Protein AF-A0A3C0GJ95-F1 (afdb_monomer)

Solvent-accessible surface area (backbone atoms only — not comparable to full-atom values): 3841 Å² total; per-residue (Å²): 127,82,83,78,73,71,54,42,80,77,67,58,85,59,85,96,52,57,79,92,46,38,68,61,52,27,51,52,55,42,49,54,54,47,48,55,62,72,50,57,88,53,61,73,81,52,32,75,38,60,55,92,85,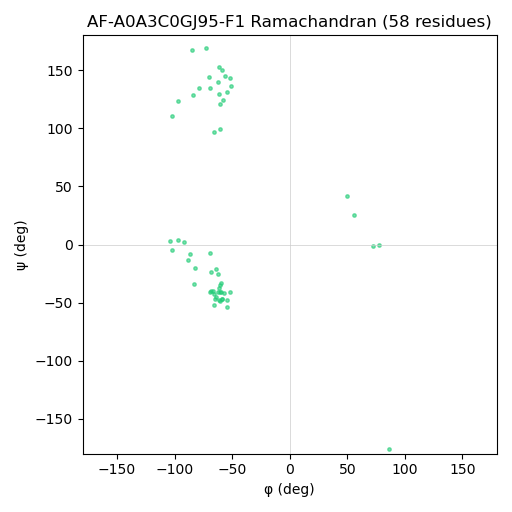41,79,21,63,72,74,109

Secondary structure (DSSP, 8-state):
----PPPGGGS-PPTTS-GGGHHHHHHHHHHHHHHHHHTTT--HHHHT--STTSPPGGG-

Nearest PDB structures (foldseek):
  2ou6-assembly1_A-2  TM=6.967E-01  e=2.474E+00  Deinococcus radiodurans

Sequence (60 aa):
MENEEYEFWLSGPIDGVPDLLQPAAHALLQSERELKKYTADFPKELFWAKTAGRASVGFH

pLDDT: mean 92.62, std 11.05, range [43.38, 98.5]

Mean predicted aligned error: 4.46 Å

Structure (mmCIF, N/CA/C/O backbone):
data_AF-A0A3C0GJ95-F1
#
_entry.id   AF-A0A3C0GJ95-F1
#
loop_
_atom_site.group_PDB
_atom_site.id
_atom_site.type_symbol
_atom_site.label_atom_id
_atom_site.label_alt_id
_atom_site.label_comp_id
_atom_site.label_asym_id
_atom_site.label_entity_id
_atom_site.label_seq_id
_atom_site.pdbx_PDB_ins_code
_atom_site.Cartn_x
_atom_site.Cartn_y
_atom_site.Cartn_z
_atom_site.occupancy
_atom_site.B_iso_or_equiv
_atom_site.auth_seq_id
_atom_site.auth_comp_id
_atom_site.auth_asym_id
_atom_site.auth_atom_id
_atom_site.pdbx_PDB_model_num
ATOM 1 N N . MET A 1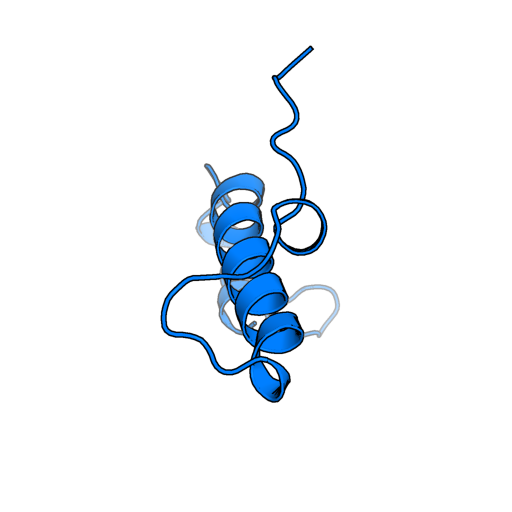 1 ? 10.521 20.870 2.338 1.00 43.38 1 MET A N 1
ATOM 2 C CA . MET A 1 1 ? 10.103 19.566 2.878 1.00 43.38 1 MET A CA 1
ATOM 3 C C . MET A 1 1 ? 8.690 19.383 2.379 1.00 43.38 1 MET A C 1
ATOM 5 O O . MET A 1 1 ? 7.888 20.273 2.634 1.00 43.38 1 MET A O 1
ATOM 9 N N . GLU A 1 2 ? 8.433 18.375 1.544 1.00 49.16 2 GLU A N 1
ATOM 10 C CA . GLU A 1 2 ? 7.049 18.010 1.214 1.00 49.16 2 GLU A CA 1
ATOM 11 C C . GLU A 1 2 ? 6.286 17.856 2.532 1.00 49.16 2 GLU A C 1
ATOM 13 O O . GLU A 1 2 ? 6.842 17.330 3.495 1.00 49.16 2 GLU A O 1
ATOM 18 N N . ASN A 1 3 ? 5.065 18.385 2.608 1.00 55.91 3 ASN A N 1
ATOM 19 C CA . ASN A 1 3 ? 4.195 18.118 3.745 1.00 55.91 3 ASN A CA 1
ATOM 20 C C . ASN A 1 3 ? 3.959 16.604 3.766 1.00 55.91 3 ASN A C 1
ATOM 22 O O . ASN A 1 3 ? 3.170 16.106 2.965 1.00 55.91 3 ASN A O 1
ATOM 26 N N . GLU A 1 4 ? 4.683 15.873 4.613 1.00 64.00 4 GLU A N 1
ATOM 27 C CA . GLU A 1 4 ? 4.436 14.453 4.834 1.00 64.00 4 GLU A CA 1
ATOM 28 C C . GLU A 1 4 ? 3.062 14.335 5.487 1.00 64.00 4 GLU A C 1
ATOM 30 O O . GLU A 1 4 ? 2.889 14.565 6.684 1.00 64.00 4 GLU A O 1
ATOM 35 N N . GLU A 1 5 ? 2.051 14.063 4.660 1.00 83.12 5 GLU A N 1
ATOM 36 C CA . GLU A 1 5 ? 0.742 13.664 5.150 1.00 83.12 5 GLU A CA 1
ATOM 37 C C . GLU A 1 5 ? 0.923 12.457 6.066 1.00 83.12 5 GLU A C 1
ATOM 39 O O . GLU A 1 5 ? 1.597 11.490 5.703 1.00 83.12 5 GLU A O 1
ATOM 44 N N . TYR A 1 6 ? 0.305 12.512 7.247 1.00 92.69 6 TYR A N 1
ATOM 45 C CA . TYR A 1 6 ? 0.316 11.397 8.181 1.00 92.69 6 TYR A CA 1
ATOM 46 C C . TYR A 1 6 ? -0.124 10.102 7.489 1.00 92.69 6 TYR A C 1
ATOM 48 O O . TYR A 1 6 ? -1.027 10.091 6.639 1.00 92.69 6 TYR A O 1
ATOM 56 N N . GLU A 1 7 ? 0.506 8.996 7.882 1.00 95.12 7 GLU A N 1
ATOM 57 C CA . GLU A 1 7 ? 0.035 7.669 7.506 1.00 95.12 7 GLU A CA 1
ATOM 58 C C . GLU A 1 7 ? -1.403 7.470 8.005 1.00 95.12 7 GLU A C 1
ATOM 60 O O . GLU A 1 7 ? -1.820 8.032 9.026 1.00 95.12 7 GLU A O 1
ATOM 65 N N . PHE A 1 8 ? -2.188 6.666 7.288 1.00 96.19 8 PHE A N 1
ATOM 66 C CA . PHE A 1 8 ? -3.615 6.524 7.599 1.00 96.19 8 PHE A CA 1
ATOM 67 C C . PHE A 1 8 ? -3.877 6.011 9.023 1.00 96.19 8 PHE A C 1
ATOM 69 O O . PHE A 1 8 ? -4.825 6.464 9.658 1.00 96.19 8 PHE A O 1
ATOM 76 N N . TRP A 1 9 ? -3.006 5.159 9.573 1.00 95.69 9 TRP A N 1
ATOM 77 C CA . TRP A 1 9 ? -3.146 4.670 10.952 1.00 95.69 9 TRP A CA 1
ATOM 78 C C . TRP A 1 9 ? -2.915 5.757 12.021 1.00 95.69 9 TRP A C 1
ATOM 80 O O . TRP A 1 9 ? -3.438 5.641 13.128 1.00 95.69 9 TRP A O 1
ATOM 90 N N . LEU A 1 10 ? -2.183 6.831 11.695 1.00 96.19 10 LEU A N 1
ATOM 91 C CA . LEU A 1 10 ? -1.992 8.010 12.555 1.00 96.19 10 LEU A CA 1
ATOM 92 C C . LEU A 1 10 ? -3.110 9.051 12.391 1.00 96.19 10 LEU A C 1
ATOM 94 O O . LEU A 1 10 ? -3.171 10.013 13.153 1.00 96.19 10 LEU A O 1
ATOM 98 N N . SER A 1 11 ? -3.993 8.867 11.407 1.00 93.38 11 SER A N 1
ATOM 99 C CA . SER A 1 11 ? -5.020 9.845 11.023 1.00 93.38 11 SER A CA 1
ATOM 100 C C . SER A 1 11 ? -6.364 9.645 11.741 1.00 93.38 11 SER A C 1
ATOM 102 O O . SER A 1 11 ? -7.306 10.399 11.503 1.00 93.38 11 SER A O 1
ATOM 104 N N . GLY A 1 12 ? -6.455 8.663 12.643 1.00 94.75 12 GLY A N 1
ATOM 105 C CA . GLY A 1 12 ? -7.678 8.336 13.380 1.00 94.75 12 GLY A CA 1
ATOM 106 C C . GLY A 1 12 ? -8.615 7.372 12.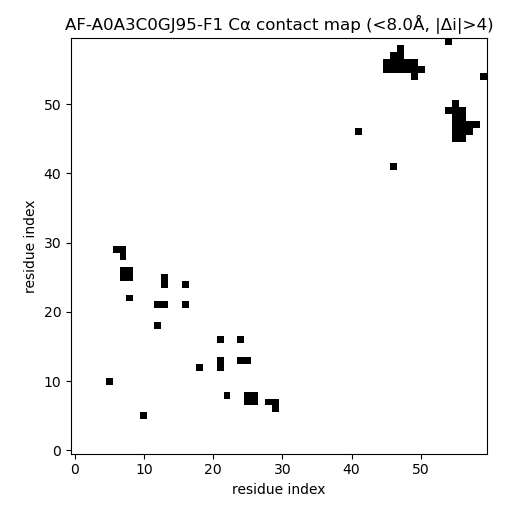635 1.00 94.75 12 GLY A C 1
ATOM 107 O O . GLY A 1 12 ? -8.256 6.831 11.586 1.00 94.75 12 GLY A O 1
ATOM 108 N N . PRO A 1 13 ? -9.802 7.088 13.202 1.00 97.00 13 PRO A N 1
ATOM 109 C CA . PRO A 1 13 ? -10.749 6.142 12.621 1.00 97.00 13 PRO A CA 1
ATOM 110 C C . PRO A 1 13 ? -11.384 6.683 11.335 1.00 97.00 13 PRO A C 1
ATOM 112 O O . PRO A 1 13 ? -11.691 7.869 11.221 1.00 97.00 13 PRO A O 1
ATOM 115 N N . ILE A 1 14 ? -11.622 5.788 10.381 1.00 97.38 14 ILE A N 1
ATOM 116 C CA . ILE A 1 14 ? -12.354 6.071 9.145 1.00 97.38 14 ILE A CA 1
ATOM 117 C C . ILE A 1 14 ? -13.853 5.950 9.424 1.00 97.38 14 ILE A C 1
ATOM 119 O O . ILE A 1 14 ? -14.308 4.932 9.955 1.00 97.38 14 ILE A O 1
ATOM 123 N N . ASP A 1 15 ? -14.613 6.979 9.050 1.00 97.62 15 ASP A N 1
ATOM 124 C CA . ASP A 1 15 ? -16.062 7.005 9.237 1.00 97.62 15 ASP A CA 1
ATOM 125 C C . ASP A 1 15 ? -16.757 5.883 8.449 1.00 97.62 15 ASP A C 1
ATOM 127 O O . ASP A 1 15 ? -16.375 5.547 7.326 1.00 97.62 15 ASP A O 1
ATOM 131 N N . GLY A 1 16 ? -17.766 5.263 9.059 1.00 97.81 16 GLY A N 1
ATOM 132 C CA . GLY A 1 16 ? -18.490 4.127 8.480 1.00 97.81 16 GLY A CA 1
ATOM 133 C C . GLY A 1 16 ? -17.730 2.791 8.438 1.00 97.81 16 GLY A C 1
ATOM 134 O O . GLY A 1 16 ? -18.314 1.791 8.017 1.00 97.81 16 GLY A O 1
ATOM 135 N N . VAL A 1 17 ? -16.471 2.724 8.895 1.00 98.38 17 VAL A N 1
ATOM 136 C CA . VAL A 1 17 ? -15.706 1.468 9.005 1.00 98.38 17 VAL A CA 1
ATOM 137 C C . VAL A 1 17 ? -15.793 0.925 10.439 1.00 98.38 17 VAL A C 1
ATOM 139 O O . VAL A 1 17 ? -15.409 1.624 11.376 1.00 98.38 17 VAL A O 1
ATOM 142 N N . PRO A 1 18 ? -16.258 -0.324 10.651 1.00 98.44 18 PRO A N 1
ATOM 143 C CA . PRO A 1 18 ? -16.254 -0.951 11.973 1.00 98.44 18 PRO A CA 1
ATOM 144 C C . PRO A 1 18 ? -14.857 -0.984 12.600 1.00 98.44 18 PRO A C 1
ATOM 146 O O . PRO A 1 18 ? -13.883 -1.244 11.898 1.00 98.44 18 PRO A O 1
ATOM 149 N N . ASP A 1 19 ? -14.761 -0.834 13.923 1.00 97.69 19 ASP A N 1
ATOM 150 C CA . ASP A 1 19 ? -13.479 -0.780 14.648 1.00 97.69 19 ASP A CA 1
ATOM 151 C C . ASP A 1 19 ? -12.543 -1.954 14.324 1.00 97.69 19 ASP A C 1
ATOM 153 O O . ASP A 1 19 ? -11.348 -1.766 14.102 1.00 97.69 19 ASP A O 1
ATOM 157 N N . LEU A 1 20 ? -13.097 -3.167 14.209 1.00 98.50 20 LEU A N 1
ATOM 158 C CA . LEU A 1 20 ? -12.337 -4.373 13.858 1.00 98.50 20 LEU A CA 1
ATOM 159 C C . LEU A 1 20 ? -11.718 -4.328 12.450 1.00 98.50 20 LEU A C 1
ATOM 161 O O . LEU A 1 20 ? -10.775 -5.067 12.178 1.00 98.50 20 LEU A O 1
ATOM 165 N N . LEU A 1 21 ? -12.242 -3.489 11.556 1.00 98.50 21 LEU A N 1
ATOM 166 C CA . LEU A 1 21 ? -11.785 -3.339 10.174 1.00 98.50 21 LEU A CA 1
ATOM 167 C C . LEU A 1 21 ? -10.916 -2.094 9.957 1.00 98.50 21 LEU A C 1
ATOM 169 O O . LEU A 1 21 ? -10.364 -1.946 8.867 1.00 98.50 21 LEU A O 1
ATOM 173 N N . GLN A 1 22 ? -10.738 -1.237 10.969 1.00 98.31 22 GLN A N 1
ATOM 174 C CA . GLN A 1 22 ? -9.919 -0.023 10.860 1.00 98.31 22 GLN A CA 1
ATOM 175 C C . GLN A 1 22 ? -8.492 -0.315 10.363 1.00 98.31 22 GLN A C 1
ATOM 177 O O . GLN A 1 22 ? -8.094 0.303 9.377 1.00 98.31 22 GLN A O 1
ATOM 182 N N . PRO A 1 23 ? -7.749 -1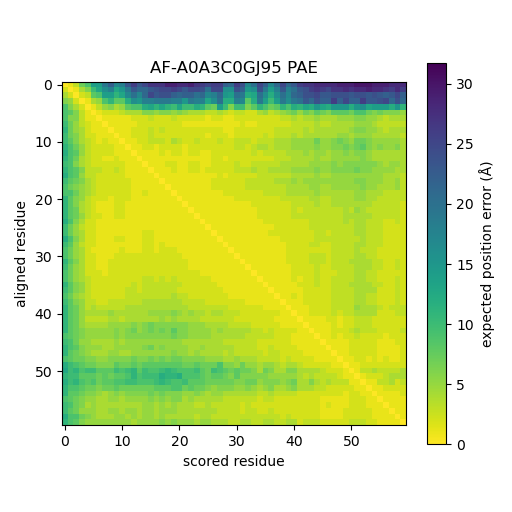.313 10.897 1.00 98.12 23 PRO A N 1
ATOM 183 C CA . PRO A 1 23 ? -6.391 -1.585 10.418 1.00 98.12 23 PRO A CA 1
ATOM 184 C C . PRO A 1 23 ? -6.340 -1.984 8.937 1.00 98.12 23 PRO A C 1
ATOM 186 O O . PRO A 1 23 ? -5.435 -1.575 8.213 1.00 98.12 23 PRO A O 1
ATOM 189 N N . ALA A 1 24 ? -7.325 -2.758 8.468 1.00 98.44 24 ALA A N 1
ATOM 190 C CA . ALA A 1 24 ? -7.410 -3.158 7.067 1.00 98.44 24 ALA A CA 1
ATOM 191 C C . ALA A 1 24 ? -7.755 -1.965 6.163 1.00 98.44 24 ALA A C 1
ATOM 193 O O . ALA A 1 24 ? -7.163 -1.807 5.097 1.00 98.44 24 ALA A O 1
ATOM 194 N N . ALA A 1 25 ? -8.674 -1.103 6.600 1.00 98.44 25 ALA A N 1
ATOM 195 C CA . ALA A 1 25 ? -9.043 0.099 5.866 1.00 98.44 25 ALA A CA 1
ATOM 196 C C . ALA A 1 25 ? -7.876 1.100 5.788 1.00 98.44 25 ALA A C 1
ATOM 198 O O . ALA A 1 25 ? -7.583 1.607 4.706 1.00 98.44 25 ALA A O 1
ATOM 199 N N . HIS A 1 26 ? -7.145 1.314 6.888 1.00 98.31 26 HIS A N 1
ATOM 200 C CA . HIS A 1 26 ? -5.919 2.119 6.892 1.00 98.31 26 HIS A CA 1
ATOM 201 C C . HIS A 1 26 ? -4.867 1.557 5.936 1.00 98.31 26 HIS A C 1
ATOM 203 O O . HIS A 1 26 ? -4.308 2.311 5.144 1.00 98.31 26 HIS A O 1
ATOM 209 N N . ALA A 1 27 ? -4.626 0.242 5.967 1.00 98.19 27 ALA A N 1
ATOM 210 C CA . ALA A 1 27 ? -3.646 -0.405 5.098 1.00 98.19 27 ALA A CA 1
ATOM 211 C C . ALA A 1 27 ? -4.003 -0.274 3.609 1.00 98.19 27 ALA A C 1
ATOM 213 O O . ALA A 1 27 ? -3.122 -0.002 2.795 1.00 98.19 27 ALA A O 1
ATOM 214 N N . LEU A 1 28 ? -5.282 -0.424 3.246 1.00 98.00 28 LEU A N 1
ATOM 215 C CA . LEU A 1 28 ? -5.745 -0.264 1.863 1.00 98.00 28 LEU A CA 1
ATOM 216 C C . LEU A 1 28 ? -5.568 1.171 1.361 1.00 98.00 28 LEU A C 1
ATOM 218 O O . LEU A 1 28 ? -5.036 1.371 0.271 1.00 98.00 28 LEU A O 1
ATOM 222 N N . LEU A 1 29 ? -5.966 2.165 2.159 1.00 97.31 29 LEU A N 1
ATOM 223 C CA . LEU A 1 29 ? -5.832 3.575 1.784 1.00 97.31 29 LEU A CA 1
ATOM 224 C C . LEU A 1 29 ? -4.365 4.012 1.698 1.00 97.31 29 LEU A C 1
ATOM 226 O O . LEU A 1 29 ? -3.987 4.728 0.769 1.00 97.31 29 LEU A O 1
ATOM 230 N N . GLN A 1 30 ? -3.522 3.542 2.623 1.00 97.56 30 GLN A N 1
ATOM 231 C CA . GLN A 1 30 ? -2.079 3.773 2.561 1.00 97.56 30 GLN A CA 1
ATOM 232 C C . GLN A 1 30 ? -1.487 3.151 1.291 1.00 97.56 30 GLN A C 1
ATOM 234 O O . GLN A 1 30 ? -0.791 3.839 0.546 1.00 97.56 30 GLN A O 1
ATOM 239 N N . SER A 1 31 ? -1.837 1.895 0.997 1.00 96.94 31 SER A N 1
ATOM 240 C CA . SER A 1 31 ? -1.374 1.190 -0.203 1.00 96.94 31 SER A CA 1
ATOM 241 C C . SER A 1 31 ? -1.803 1.907 -1.486 1.00 96.94 31 SER A C 1
ATOM 243 O O . SER A 1 31 ? -1.006 2.039 -2.408 1.00 96.94 31 SER A O 1
ATOM 245 N N . GLU A 1 32 ? -3.033 2.425 -1.557 1.00 96.12 32 GLU A N 1
ATOM 246 C CA . GLU A 1 32 ? -3.513 3.189 -2.716 1.00 96.12 32 GLU A CA 1
ATOM 247 C C . GLU A 1 32 ? -2.730 4.500 -2.905 1.00 96.12 32 GLU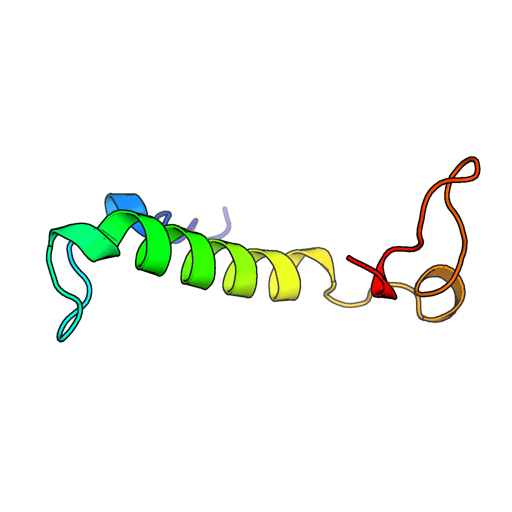 A C 1
ATOM 249 O O . GLU A 1 32 ? -2.333 4.837 -4.027 1.00 96.12 32 GLU A O 1
ATOM 254 N N . ARG A 1 33 ? -2.494 5.246 -1.815 1.00 95.88 33 ARG A N 1
ATOM 255 C CA . ARG A 1 33 ? -1.716 6.496 -1.831 1.00 95.88 33 ARG A CA 1
ATOM 256 C C . ARG A 1 33 ? -0.290 6.237 -2.308 1.00 95.88 33 ARG A C 1
ATOM 258 O O . ARG A 1 33 ? 0.214 6.945 -3.181 1.00 95.88 33 ARG A O 1
ATOM 265 N N . GLU A 1 34 ? 0.351 5.225 -1.743 1.00 95.62 34 GLU A N 1
ATOM 266 C CA . GLU A 1 34 ? 1.724 4.856 -2.067 1.00 95.62 34 GLU A CA 1
ATOM 267 C C . GLU A 1 34 ? 1.851 4.305 -3.478 1.00 95.62 34 GLU A C 1
ATOM 269 O O . GLU A 1 34 ? 2.780 4.693 -4.180 1.00 95.62 34 GLU A O 1
ATOM 274 N N . LEU A 1 35 ? 0.898 3.486 -3.936 1.00 94.88 35 LEU A N 1
ATOM 275 C CA . LEU A 1 35 ? 0.862 3.010 -5.315 1.00 94.88 35 LEU A CA 1
ATOM 276 C C . LEU A 1 35 ? 0.890 4.202 -6.272 1.00 94.88 35 LEU A C 1
ATOM 278 O O . LEU A 1 35 ? 1.801 4.301 -7.084 1.00 94.88 35 LEU A O 1
ATOM 282 N N . LYS A 1 36 ? -0.022 5.170 -6.111 1.00 94.00 36 LYS A N 1
ATOM 283 C CA . LYS A 1 36 ? -0.053 6.382 -6.951 1.00 94.00 36 LYS A CA 1
ATOM 284 C C . LYS A 1 36 ? 1.262 7.163 -6.899 1.00 94.00 36 LYS A C 1
ATOM 286 O O . LYS A 1 36 ? 1.719 7.623 -7.941 1.00 94.00 36 LYS A O 1
ATOM 291 N N . LYS A 1 37 ? 1.867 7.305 -5.714 1.00 94.25 37 LYS A N 1
ATOM 292 C CA . LYS A 1 37 ? 3.141 8.017 -5.521 1.00 94.25 3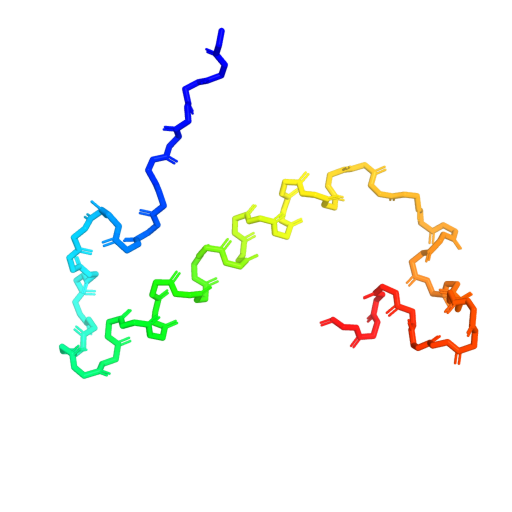7 LYS A CA 1
ATOM 293 C C . LYS A 1 37 ? 4.301 7.311 -6.221 1.00 94.25 37 LYS A C 1
ATOM 295 O O . LYS A 1 37 ? 5.038 7.943 -6.968 1.00 94.25 37 LYS A O 1
ATOM 300 N N . TYR A 1 38 ? 4.480 6.019 -5.973 1.00 93.31 38 TYR A N 1
ATOM 301 C CA . TYR A 1 38 ? 5.641 5.266 -6.446 1.00 93.31 38 TYR A CA 1
ATOM 302 C C . TYR A 1 38 ? 5.510 4.796 -7.891 1.00 93.31 38 TYR A C 1
ATOM 304 O O . TYR A 1 38 ? 6.525 4.525 -8.529 1.00 93.31 38 TYR A O 1
ATOM 312 N N . THR A 1 39 ? 4.289 4.720 -8.424 1.00 93.56 39 THR A N 1
ATOM 313 C CA . THR A 1 39 ? 4.064 4.435 -9.845 1.00 93.56 39 THR A CA 1
ATOM 314 C C . THR A 1 39 ? 3.839 5.690 -10.684 1.00 93.56 39 THR A C 1
ATOM 316 O O . THR A 1 39 ? 3.552 5.565 -11.877 1.00 93.56 39 THR A O 1
ATOM 319 N N . ALA A 1 40 ? 3.949 6.889 -10.101 1.00 95.50 40 ALA A N 1
ATOM 320 C CA . ALA A 1 40 ? 3.966 8.124 -10.875 1.00 95.50 40 ALA A CA 1
ATOM 321 C C . ALA A 1 40 ? 5.135 8.073 -11.869 1.00 95.50 40 ALA A C 1
ATOM 323 O O . ALA A 1 40 ? 6.273 7.803 -11.490 1.00 95.50 40 ALA A O 1
ATOM 324 N N . ASP A 1 41 ? 4.823 8.258 -13.152 1.00 95.88 41 ASP A N 1
ATOM 325 C CA . ASP A 1 41 ? 5.780 8.187 -14.262 1.00 95.88 41 ASP A CA 1
ATOM 326 C C . ASP A 1 41 ? 6.565 6.865 -14.361 1.00 95.88 41 ASP A C 1
ATOM 328 O O . ASP A 1 41 ? 7.655 6.810 -14.936 1.00 95.88 41 ASP A O 1
ATOM 332 N N . PHE A 1 42 ? 5.999 5.765 -13.846 1.00 95.69 42 PHE A N 1
ATOM 333 C CA . PHE A 1 42 ? 6.627 4.452 -13.956 1.00 95.69 42 PHE A CA 1
ATOM 334 C C . PHE A 1 42 ? 6.792 4.039 -15.434 1.00 95.69 42 PHE A C 1
ATOM 336 O O . PHE A 1 42 ? 5.809 4.070 -16.189 1.00 95.69 42 PHE A O 1
ATOM 343 N N . PRO A 1 43 ? 7.994 3.608 -15.871 1.00 96.25 43 PRO A N 1
ATOM 344 C CA . PRO A 1 43 ? 8.237 3.246 -17.264 1.00 96.25 43 PRO A CA 1
ATOM 345 C C . PRO A 1 43 ? 7.337 2.094 -17.725 1.00 96.25 43 PRO A C 1
ATOM 347 O O . PRO A 1 43 ? 7.373 0.988 -17.176 1.00 96.25 43 PRO A O 1
ATOM 350 N N . LYS A 1 44 ? 6.527 2.333 -18.763 1.00 94.44 44 LYS A N 1
ATOM 351 C CA . LYS A 1 44 ? 5.536 1.358 -19.257 1.00 94.44 44 LYS A CA 1
ATOM 352 C C . LYS A 1 44 ? 6.188 0.064 -19.734 1.00 94.44 44 LYS A C 1
ATOM 354 O O . LYS A 1 44 ? 5.629 -1.013 -19.541 1.00 94.44 44 LYS A O 1
ATOM 359 N N . GLU A 1 45 ? 7.374 0.157 -20.321 1.00 95.25 45 GLU A N 1
ATOM 360 C CA . GLU A 1 45 ? 8.172 -0.979 -20.776 1.00 95.25 45 GLU A CA 1
ATOM 361 C C . GLU A 1 45 ? 8.598 -1.910 -19.632 1.00 95.25 45 GLU A C 1
ATOM 363 O O . GLU A 1 45 ? 8.783 -3.106 -19.854 1.00 95.25 45 GLU A O 1
ATOM 368 N N . LEU A 1 46 ? 8.694 -1.397 -18.401 1.00 95.38 46 LEU A N 1
ATOM 369 C CA . LEU A 1 46 ? 9.029 -2.191 -17.220 1.00 95.38 46 LEU A CA 1
ATOM 370 C C . LEU A 1 46 ? 7.797 -2.802 -16.544 1.00 95.38 46 LEU A C 1
ATOM 372 O O . LEU A 1 46 ? 7.944 -3.702 -15.721 1.00 95.38 46 LEU A O 1
ATOM 376 N N . PHE A 1 47 ? 6.581 -2.368 -16.893 1.00 93.94 47 PHE A N 1
ATOM 377 C CA . PHE A 1 47 ? 5.359 -2.750 -16.175 1.00 93.94 47 PHE A CA 1
ATOM 378 C C . PHE A 1 47 ? 5.109 -4.263 -16.192 1.00 93.94 47 PHE A C 1
ATOM 380 O O . PHE A 1 47 ? 4.781 -4.859 -15.166 1.00 93.94 47 PHE A O 1
ATOM 387 N N . TRP A 1 48 ? 5.360 -4.903 -17.336 1.00 95.31 48 TRP A N 1
ATOM 388 C CA . TRP A 1 48 ? 5.262 -6.357 -17.510 1.00 95.31 48 TRP A CA 1
ATOM 389 C C . TRP A 1 48 ? 6.624 -7.065 -17.547 1.00 95.31 48 TRP A C 1
ATOM 391 O O . TRP A 1 48 ? 6.684 -8.283 -17.734 1.00 95.31 48 TRP A O 1
ATOM 401 N N . ALA A 1 49 ? 7.727 -6.335 -17.359 1.00 96.25 49 ALA A N 1
ATOM 402 C CA . ALA A 1 49 ? 9.055 -6.931 -17.317 1.00 96.25 49 ALA A CA 1
ATOM 403 C C . ALA A 1 49 ? 9.218 -7.775 -16.043 1.00 96.25 49 ALA A C 1
ATOM 405 O O . ALA A 1 49 ? 8.846 -7.363 -14.943 1.00 96.25 49 ALA A O 1
ATOM 406 N N . LYS A 1 50 ? 9.779 -8.980 -16.184 1.00 94.75 50 LYS A N 1
ATOM 407 C CA . LYS A 1 50 ? 10.103 -9.835 -15.036 1.00 94.75 50 LYS A CA 1
ATOM 408 C C . LYS A 1 50 ? 11.388 -9.358 -14.373 1.00 94.75 50 LYS A C 1
ATOM 410 O O . LYS A 1 50 ? 12.402 -9.172 -15.044 1.00 94.75 50 LYS A O 1
ATOM 415 N N . THR A 1 51 ? 11.381 -9.283 -13.049 1.00 90.69 51 THR A N 1
ATOM 416 C CA . THR A 1 51 ? 12.553 -8.883 -12.261 1.00 90.69 51 THR A CA 1
ATOM 417 C C . THR A 1 51 ? 13.212 -10.116 -11.658 1.00 90.69 51 THR A C 1
ATOM 419 O O . THR A 1 51 ? 12.643 -10.747 -10.771 1.00 90.69 51 THR A O 1
ATOM 422 N N . ALA A 1 52 ? 14.406 -10.485 -12.137 1.00 93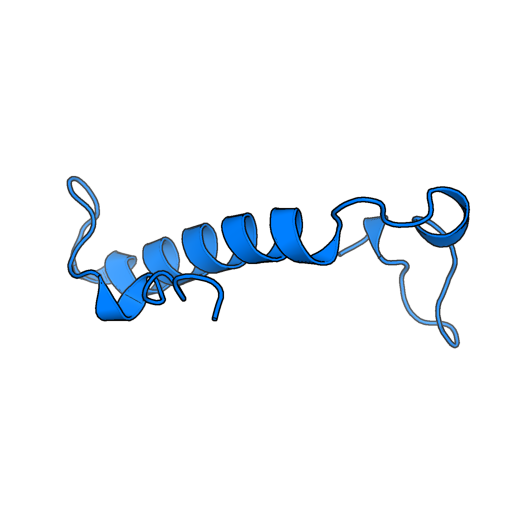.62 52 ALA A N 1
ATOM 423 C CA . ALA A 1 52 ? 15.172 -11.638 -11.637 1.00 93.62 52 ALA A CA 1
ATOM 424 C C . ALA A 1 52 ? 14.347 -12.947 -11.547 1.00 93.62 52 ALA A C 1
ATOM 426 O O . ALA A 1 52 ? 14.409 -13.676 -10.559 1.00 93.62 52 ALA A O 1
ATOM 427 N N . GLY A 1 53 ? 13.521 -13.219 -12.564 1.00 92.00 53 GLY A N 1
ATOM 428 C CA . GLY A 1 53 ? 12.653 -14.403 -12.617 1.00 92.00 53 GLY A CA 1
ATOM 429 C C . GLY A 1 53 ? 11.376 -14.329 -11.767 1.00 92.00 53 GLY A C 1
ATOM 430 O O . GLY A 1 53 ? 10.587 -15.271 -11.798 1.00 92.00 53 GLY A O 1
ATOM 431 N N . ARG A 1 54 ? 11.136 -13.226 -11.046 1.00 93.31 54 ARG A N 1
ATOM 432 C CA . ARG A 1 54 ? 9.908 -12.979 -10.270 1.00 93.31 54 ARG A CA 1
ATOM 433 C C . ARG A 1 54 ? 8.804 -12.381 -11.146 1.00 93.31 54 ARG A C 1
ATOM 435 O O . ARG A 1 54 ? 9.055 -11.966 -12.281 1.00 93.31 54 ARG A O 1
ATOM 442 N N . ALA A 1 55 ? 7.582 -12.354 -10.618 1.00 94.94 55 ALA A N 1
ATOM 443 C CA . ALA A 1 55 ? 6.459 -11.711 -11.290 1.00 94.94 55 ALA A CA 1
ATOM 444 C C . ALA A 1 55 ? 6.708 -10.203 -11.484 1.00 94.94 55 ALA A C 1
ATOM 446 O O . ALA A 1 55 ? 7.489 -9.591 -10.753 1.00 94.94 55 ALA A O 1
ATOM 447 N N . SER A 1 56 ? 6.089 -9.635 -12.519 1.00 95.31 56 SER A N 1
ATOM 448 C CA . SER A 1 56 ? 6.262 -8.234 -12.905 1.00 95.31 56 SER A CA 1
ATOM 449 C C . SER A 1 56 ? 5.569 -7.278 -11.935 1.00 95.31 56 SER A 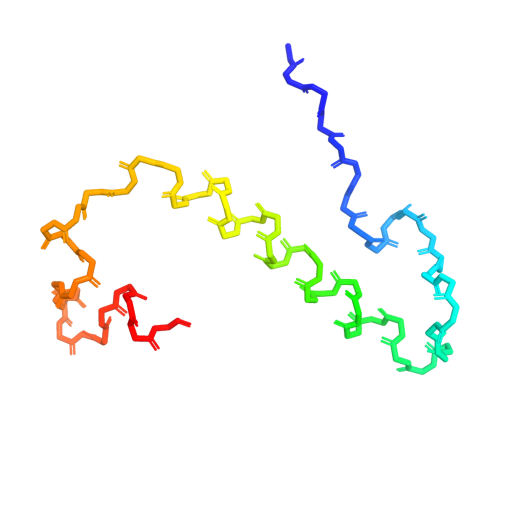C 1
ATOM 451 O O . SER A 1 56 ? 4.755 -7.704 -11.114 1.00 95.31 56 SER A O 1
ATOM 453 N N . VAL A 1 57 ? 5.849 -5.978 -12.062 1.00 93.75 57 VAL A N 1
ATOM 454 C CA . VAL A 1 57 ? 5.153 -4.940 -11.283 1.00 93.75 57 VAL A CA 1
ATOM 455 C C . VAL A 1 57 ? 3.650 -4.996 -11.542 1.00 93.75 57 VAL A C 1
ATOM 457 O O . VAL A 1 57 ? 2.903 -5.092 -10.590 1.00 93.75 57 VAL A O 1
ATOM 460 N N . GLY A 1 58 ? 3.205 -5.081 -12.799 1.00 92.94 58 GLY A N 1
ATOM 461 C CA . GLY A 1 58 ? 1.775 -5.139 -13.130 1.00 92.94 58 GLY A CA 1
ATOM 462 C C . GLY A 1 58 ? 1.038 -6.423 -12.725 1.00 92.94 58 GLY A C 1
ATOM 463 O O . GLY A 1 58 ? -0.173 -6.495 -12.901 1.00 92.94 58 GLY A O 1
ATOM 464 N N . PHE A 1 59 ? 1.746 -7.452 -12.243 1.00 94.12 59 PHE A N 1
ATOM 465 C CA . PHE A 1 59 ? 1.104 -8.634 -11.655 1.00 94.12 59 PHE A CA 1
ATOM 466 C C . PHE A 1 59 ? 0.731 -8.417 -10.182 1.00 94.12 59 PHE A C 1
ATOM 468 O O . PHE A 1 59 ? -0.250 -9.004 -9.730 1.00 94.12 59 PHE A O 1
ATOM 475 N N . HIS A 1 60 ? 1.542 -7.650 -9.448 1.00 89.56 60 HIS A N 1
ATOM 476 C CA . HIS A 1 60 ? 1.316 -7.336 -8.038 1.00 89.56 60 HIS A CA 1
ATOM 477 C C . HIS A 1 60 ? 0.367 -6.142 -7.918 1.00 89.56 60 HIS A C 1
ATOM 479 O O . HIS A 1 60 ? -0.435 -6.156 -6.962 1.00 89.56 60 HIS A O 1
#

Radius of gyration: 15.45 Å; Cα contacts (8 Å, |Δi|>4): 33; chains: 1; bounding box: 34×34×35 Å

Foldseek 3Di:
DPPPDDQLVVVDADPPDDPVCRVVVSVV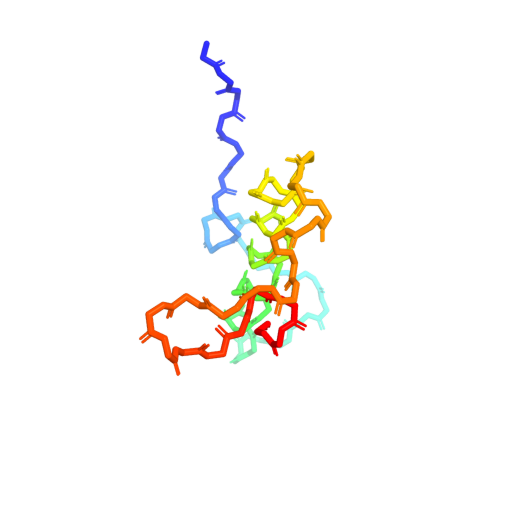VNCVVVCCVVCPVPDPVQQQPADPNHGGVVVD